Protein AF-A0A1X7IQI2-F1 (afdb_monomer_lite)

Sequence (69 aa):
MAGKTTNITIRMDSEIKAQAEILFGELGMNLTTALNIFVRQSLREGRIPFEICLNRTSRGTAAPKLAEE

Radius of gyration: 16.87 Å; chains: 1; bounding box: 32×55×26 Å

InterPro domains:
  IPR007337 RelB antitoxin/Antitoxin DinJ [PF04221] (7-56)
  IPR007337 RelB antitoxin/Antitoxin DinJ [TIGR02384] (5-56)
  IPR013321 Arc-type ribbon-helix-helix [G3DSA:1.10.1220.10] (3-52)

pLDDT: mean 80.21, std 18.87, range [43.41, 96.06]

Secondary structure (DSSP, 8-state):
-------------HHHHHHHHHHHHHTT--HHHHHHHHHHHHHHHTS-SS---S---S-----------

Structure (mmCIF, N/CA/C/O backbone):
data_AF-A0A1X7IQI2-F1
#
_entry.id   AF-A0A1X7IQI2-F1
#
loop_
_atom_site.group_PDB
_atom_site.id
_atom_site.type_symbol
_atom_site.label_atom_id
_atom_site.label_alt_id
_atom_site.label_comp_id
_atom_site.label_asym_id
_atom_site.label_entity_id
_atom_site.label_seq_id
_atom_site.pdbx_PDB_ins_code
_atom_site.Cartn_x
_atom_site.Cartn_y
_atom_site.Cartn_z
_atom_site.occupancy
_atom_site.B_iso_or_equiv
_atom_site.auth_seq_id
_atom_site.auth_comp_id
_atom_site.auth_asym_id
_atom_site.auth_atom_id
_atom_site.pdbx_PDB_model_num
ATOM 1 N N . MET A 1 1 ? -18.972 15.047 10.792 1.00 45.12 1 MET A N 1
ATOM 2 C CA . MET A 1 1 ? -17.815 14.507 11.538 1.00 45.12 1 MET A CA 1
ATOM 3 C C . MET A 1 1 ? -16.576 14.686 10.671 1.00 45.12 1 MET A C 1
ATOM 5 O O . MET A 1 1 ? -16.384 13.903 9.751 1.00 45.12 1 MET A O 1
ATOM 9 N N . ALA A 1 2 ? -15.791 15.747 10.874 1.00 48.59 2 ALA A N 1
ATOM 10 C CA . ALA A 1 2 ? -14.510 15.885 10.179 1.00 48.59 2 ALA A CA 1
ATOM 11 C C . ALA A 1 2 ? -13.565 14.809 10.732 1.00 48.59 2 ALA A C 1
ATOM 13 O O . ALA A 1 2 ? -13.240 14.824 11.919 1.00 48.59 2 ALA A O 1
ATOM 14 N N . GLY A 1 3 ? -13.230 13.810 9.912 1.00 64.12 3 GLY A N 1
ATOM 15 C CA . GLY A 1 3 ? -12.379 12.698 10.326 1.00 64.12 3 GLY A CA 1
ATOM 16 C C . GLY A 1 3 ? -11.021 13.215 10.791 1.00 64.12 3 GLY A C 1
ATOM 17 O O . GLY A 1 3 ? -10.356 13.948 10.064 1.00 64.12 3 GLY A O 1
ATOM 18 N N . LYS A 1 4 ? -10.620 12.853 12.012 1.00 79.38 4 LYS A N 1
ATOM 19 C CA . LYS A 1 4 ? -9.319 13.210 12.579 1.00 79.38 4 LYS A CA 1
ATOM 20 C C . LYS A 1 4 ? -8.227 12.540 11.739 1.00 79.38 4 LYS A C 1
ATOM 22 O O . LYS A 1 4 ? -8.076 11.324 11.786 1.00 79.38 4 LYS A O 1
ATOM 27 N N . THR A 1 5 ? -7.500 13.318 10.944 1.00 81.94 5 THR A N 1
ATOM 28 C CA . THR A 1 5 ? -6.350 12.829 10.178 1.00 81.94 5 THR A CA 1
ATOM 29 C C . THR A 1 5 ? -5.130 12.753 11.087 1.00 81.94 5 THR A C 1
ATOM 31 O O . THR A 1 5 ? -4.842 13.693 11.829 1.00 81.94 5 THR A O 1
ATOM 34 N N . THR A 1 6 ? -4.401 11.642 11.035 1.00 87.50 6 THR A N 1
ATOM 35 C CA . THR A 1 6 ? -3.145 11.457 11.768 1.00 87.50 6 THR A CA 1
ATOM 36 C C . THR A 1 6 ? -2.016 11.267 10.769 1.00 87.50 6 THR A C 1
ATOM 38 O O . THR A 1 6 ? -2.147 10.487 9.828 1.00 87.50 6 THR A O 1
ATOM 41 N N . ASN A 1 7 ? -0.913 11.984 10.973 1.00 88.88 7 ASN A N 1
ATOM 42 C CA . ASN A 1 7 ? 0.283 11.827 10.154 1.00 88.88 7 ASN A CA 1
ATOM 43 C C . ASN A 1 7 ? 1.016 10.547 10.558 1.00 88.88 7 ASN A C 1
ATOM 45 O O . ASN A 1 7 ? 1.232 10.302 11.745 1.00 88.88 7 ASN A O 1
ATOM 49 N N . ILE A 1 8 ? 1.413 9.752 9.568 1.00 89.44 8 ILE A N 1
ATOM 50 C CA . ILE A 1 8 ? 2.167 8.514 9.760 1.00 89.44 8 ILE A CA 1
ATOM 51 C C . ILE A 1 8 ? 3.458 8.629 8.949 1.00 89.44 8 ILE A C 1
ATOM 53 O O . ILE A 1 8 ? 3.413 8.903 7.751 1.00 89.44 8 ILE A O 1
ATOM 57 N N . THR A 1 9 ? 4.600 8.403 9.599 1.00 90.00 9 THR A N 1
ATOM 58 C CA . THR A 1 9 ? 5.913 8.345 8.941 1.00 90.00 9 THR A CA 1
ATOM 59 C C . THR A 1 9 ? 6.351 6.893 8.839 1.00 90.00 9 THR A C 1
ATOM 61 O O . THR A 1 9 ? 6.494 6.216 9.855 1.00 90.00 9 THR A O 1
ATOM 64 N N . ILE A 1 10 ? 6.590 6.419 7.618 1.00 89.38 10 ILE A N 1
ATOM 65 C CA . ILE A 1 10 ? 7.008 5.041 7.342 1.00 89.38 10 ILE A CA 1
ATOM 66 C C . ILE A 1 10 ? 8.401 5.079 6.731 1.00 89.38 10 ILE A C 1
ATOM 68 O O . ILE A 1 10 ? 8.646 5.809 5.772 1.00 89.38 10 ILE A O 1
ATOM 72 N N . ARG A 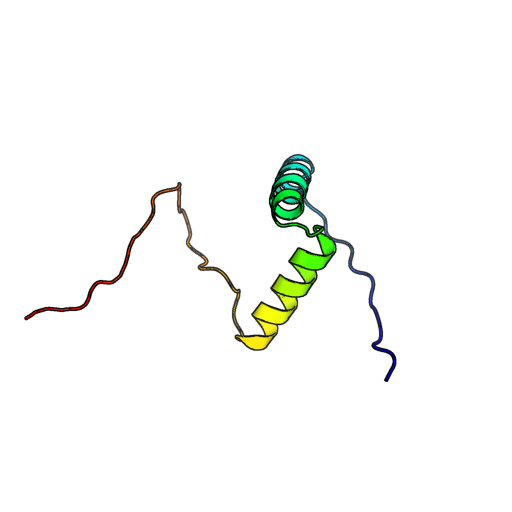1 11 ? 9.316 4.286 7.292 1.00 92.56 11 ARG A N 1
ATOM 73 C CA . ARG A 1 11 ? 10.630 4.052 6.692 1.00 92.56 11 ARG A CA 1
ATOM 74 C C . ARG A 1 11 ? 10.511 2.905 5.701 1.00 92.56 11 ARG A C 1
ATOM 76 O O . ARG A 1 11 ? 9.992 1.848 6.043 1.00 92.56 11 ARG A O 1
ATOM 83 N N . MET A 1 12 ? 10.992 3.136 4.492 1.00 92.25 12 MET A N 1
ATOM 84 C CA . MET A 1 12 ? 11.029 2.166 3.407 1.00 92.25 12 MET A CA 1
ATOM 85 C C . MET A 1 12 ? 12.341 2.328 2.657 1.00 92.25 12 MET A C 1
ATOM 87 O O . MET A 1 12 ? 12.921 3.416 2.652 1.00 92.25 12 MET A O 1
ATOM 91 N N . ASP A 1 13 ? 12.794 1.244 2.046 1.00 96.06 13 ASP A N 1
ATOM 92 C CA . ASP A 1 13 ? 13.928 1.291 1.139 1.00 96.06 13 ASP A CA 1
ATOM 93 C C . ASP A 1 13 ? 13.610 2.189 -0.071 1.00 96.06 13 ASP A C 1
ATOM 95 O O . ASP A 1 13 ? 12.478 2.210 -0.567 1.00 96.06 13 ASP A O 1
ATOM 99 N N . SER A 1 14 ? 14.595 2.967 -0.522 1.00 94.69 14 SER A N 1
ATOM 100 C CA . SER A 1 14 ? 14.414 3.929 -1.611 1.00 94.69 14 SER A CA 1
ATOM 101 C C . SER A 1 14 ? 14.124 3.266 -2.954 1.00 94.69 14 SER A C 1
ATOM 103 O O . SER A 1 14 ? 13.358 3.815 -3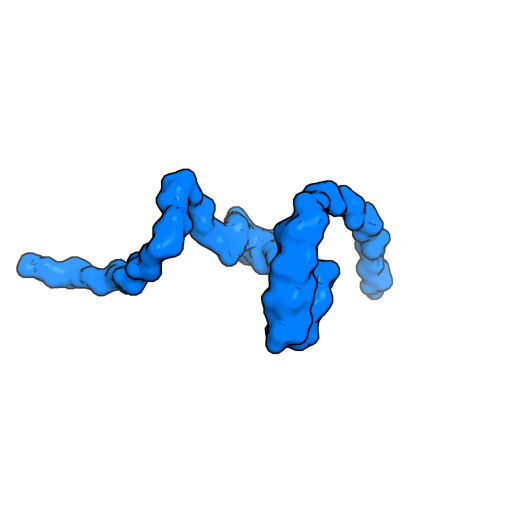.745 1.00 94.69 14 SER A O 1
ATOM 105 N N . GLU A 1 15 ? 14.705 2.098 -3.212 1.00 95.25 15 GLU A N 1
ATOM 106 C CA . GLU A 1 15 ? 14.483 1.350 -4.443 1.00 95.25 15 GLU A CA 1
ATOM 107 C C . GLU A 1 15 ? 13.082 0.730 -4.441 1.00 95.25 15 GLU A C 1
ATOM 109 O O . GLU A 1 15 ? 12.325 0.905 -5.396 1.00 95.25 15 GLU A O 1
ATOM 114 N N . ILE A 1 16 ? 12.681 0.113 -3.322 1.00 93.50 16 ILE A N 1
ATOM 115 C CA . ILE A 1 16 ? 11.325 -0.438 -3.151 1.00 93.50 16 ILE A CA 1
ATOM 116 C C . ILE A 1 16 ? 10.270 0.664 -3.297 1.00 93.50 16 ILE A C 1
ATOM 118 O O . ILE A 1 16 ? 9.242 0.462 -3.946 1.00 93.50 16 ILE A O 1
ATOM 122 N N . LYS A 1 17 ? 10.522 1.849 -2.728 1.00 93.31 17 LYS A N 1
ATOM 123 C CA . LYS A 1 17 ? 9.639 3.009 -2.883 1.00 93.31 17 LYS A CA 1
ATOM 124 C C . LYS A 1 17 ? 9.460 3.385 -4.353 1.00 93.31 17 LYS A C 1
ATOM 126 O O . LYS A 1 17 ? 8.326 3.567 -4.786 1.00 93.31 17 LYS A O 1
ATOM 131 N N . ALA A 1 18 ? 10.557 3.509 -5.100 1.00 95.31 18 ALA A N 1
ATOM 132 C CA . ALA A 1 18 ? 10.512 3.893 -6.507 1.00 95.31 18 ALA A CA 1
ATOM 133 C C . ALA A 1 18 ? 9.733 2.866 -7.344 1.00 95.31 18 ALA A C 1
ATOM 135 O O . ALA A 1 18 ? 8.875 3.242 -8.140 1.00 95.31 18 ALA A O 1
ATOM 136 N N . GLN A 1 19 ? 9.963 1.570 -7.108 1.00 94.81 19 GLN A N 1
ATOM 137 C CA . GLN A 1 19 ? 9.216 0.496 -7.770 1.00 94.81 19 GLN A CA 1
ATOM 138 C C . GLN A 1 19 ? 7.713 0.567 -7.456 1.00 94.81 19 GLN A C 1
ATOM 140 O O . GLN A 1 19 ? 6.881 0.443 -8.354 1.00 94.81 19 GLN A O 1
ATOM 145 N N . ALA A 1 20 ? 7.357 0.812 -6.193 1.00 93.50 20 ALA A N 1
ATOM 146 C CA . ALA A 1 20 ? 5.967 0.953 -5.776 1.00 93.50 20 ALA A CA 1
ATOM 147 C C . ALA A 1 20 ? 5.294 2.191 -6.395 1.00 93.50 20 ALA A C 1
ATOM 149 O O . ALA A 1 20 ? 4.148 2.107 -6.827 1.00 93.50 20 ALA A O 1
ATOM 150 N N . GLU A 1 21 ? 5.985 3.332 -6.464 1.00 94.31 21 GLU A N 1
ATOM 151 C CA . GLU A 1 21 ? 5.456 4.548 -7.095 1.00 94.31 21 GLU A CA 1
ATOM 152 C C . GLU A 1 21 ? 5.160 4.346 -8.584 1.00 94.31 21 GLU A C 1
ATOM 154 O O . GLU A 1 21 ? 4.111 4.794 -9.045 1.00 94.31 21 GLU A O 1
ATOM 159 N N . ILE A 1 22 ? 6.023 3.632 -9.313 1.00 95.69 22 ILE A N 1
ATOM 160 C CA . ILE A 1 22 ? 5.785 3.285 -10.722 1.00 95.69 22 ILE A CA 1
ATOM 161 C C . ILE A 1 22 ? 4.553 2.381 -10.838 1.00 95.69 22 ILE A C 1
ATOM 163 O O . ILE A 1 22 ? 3.604 2.735 -11.534 1.00 95.69 22 ILE A O 1
ATOM 167 N N . LEU A 1 23 ? 4.524 1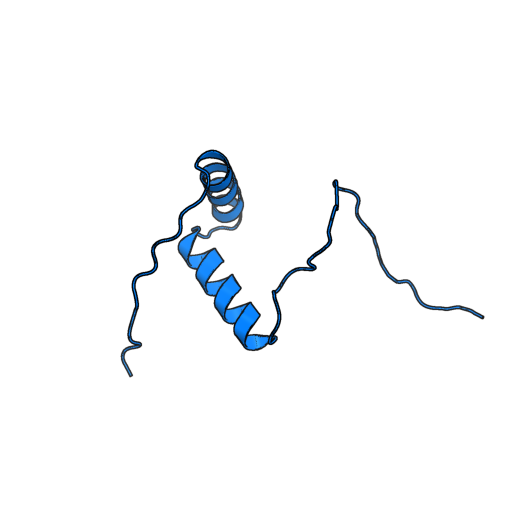.268 -10.094 1.00 94.50 23 LEU A N 1
ATOM 168 C CA . LEU A 1 23 ? 3.420 0.303 -10.129 1.00 94.50 23 LEU A CA 1
ATOM 169 C C . LEU A 1 23 ? 2.070 0.958 -9.809 1.00 94.50 23 LEU A C 1
ATOM 171 O O . LEU A 1 23 ? 1.088 0.772 -10.523 1.00 94.50 23 LEU A O 1
ATOM 175 N N . PHE A 1 24 ? 1.992 1.720 -8.718 1.00 94.31 24 PHE A N 1
ATOM 176 C CA . PHE A 1 24 ? 0.744 2.372 -8.330 1.00 94.31 24 PHE A CA 1
ATOM 177 C C . PHE A 1 24 ? 0.386 3.525 -9.272 1.00 94.31 24 PHE A C 1
ATOM 179 O O . PHE A 1 24 ? -0.799 3.732 -9.541 1.00 94.31 24 PHE A O 1
ATOM 186 N N . GLY A 1 25 ? 1.384 4.217 -9.828 1.00 95.31 25 GLY A N 1
ATOM 187 C CA . GLY A 1 25 ? 1.194 5.232 -10.860 1.00 95.31 25 GLY A CA 1
ATOM 188 C C . GLY A 1 25 ? 0.537 4.667 -12.119 1.00 95.31 25 GLY A C 1
ATOM 189 O O . GLY A 1 25 ? -0.419 5.258 -12.617 1.00 95.31 25 GLY A O 1
ATOM 190 N N . GLU A 1 26 ? 0.965 3.488 -12.577 1.00 95.50 26 GLU A N 1
ATOM 191 C CA . GLU A 1 26 ? 0.329 2.757 -13.687 1.00 95.50 26 GLU A CA 1
ATOM 192 C C . GLU A 1 26 ? -1.123 2.364 -13.374 1.00 95.50 26 GLU A C 1
ATOM 194 O O . GLU A 1 26 ? -1.978 2.356 -14.258 1.00 95.50 26 GLU A O 1
ATOM 199 N N . LEU A 1 27 ? -1.430 2.107 -12.099 1.00 92.19 27 LEU A N 1
ATOM 200 C CA . LEU A 1 27 ? -2.784 1.838 -11.606 1.00 92.19 27 LEU A CA 1
ATOM 201 C C . LEU A 1 27 ? -3.612 3.116 -11.353 1.00 92.19 27 LEU A C 1
ATOM 203 O O . LEU A 1 27 ? -4.757 3.026 -10.907 1.00 92.19 27 LEU A O 1
ATOM 207 N N . GLY A 1 28 ? -3.059 4.304 -11.619 1.00 93.25 28 GLY A N 1
ATOM 208 C CA . GLY A 1 28 ? -3.744 5.589 -11.458 1.00 93.25 28 GLY A CA 1
ATOM 209 C C . GLY A 1 28 ? -3.862 6.074 -10.009 1.00 93.25 28 GLY A C 1
ATOM 210 O O . GLY A 1 28 ? -4.766 6.849 -9.693 1.00 93.25 28 GLY A O 1
ATOM 211 N N . MET A 1 29 ? -2.981 5.630 -9.107 1.00 95.38 29 MET A N 1
ATOM 212 C CA . MET A 1 29 ? -2.991 6.035 -7.699 1.00 95.38 29 MET A CA 1
ATOM 213 C C . MET A 1 29 ? -1.591 6.312 -7.146 1.00 95.38 29 MET A C 1
ATOM 215 O O . MET A 1 29 ? -0.586 5.817 -7.637 1.00 95.38 29 MET A O 1
ATOM 219 N N . ASN A 1 30 ? -1.510 7.112 -6.085 1.00 93.00 30 ASN A N 1
ATOM 220 C CA . ASN A 1 30 ? -0.248 7.334 -5.383 1.00 93.00 30 ASN A CA 1
ATOM 221 C C . ASN A 1 30 ? -0.065 6.326 -4.236 1.00 93.00 30 ASN A C 1
ATOM 223 O O . ASN A 1 30 ? -1.012 5.673 -3.783 1.00 93.00 30 ASN A O 1
ATOM 227 N N . LEU A 1 31 ? 1.166 6.248 -3.728 1.00 92.38 31 LEU A N 1
ATOM 228 C CA . LEU A 1 31 ? 1.537 5.347 -2.637 1.00 92.38 31 LEU A CA 1
ATOM 229 C C . LEU A 1 31 ? 0.684 5.565 -1.374 1.00 92.38 31 LEU A C 1
ATOM 231 O O . LEU A 1 31 ? 0.296 4.611 -0.704 1.00 92.38 31 LEU A O 1
ATOM 235 N N . THR A 1 32 ? 0.332 6.817 -1.072 1.00 91.88 32 THR A N 1
ATOM 236 C CA . THR A 1 32 ? -0.517 7.173 0.073 1.00 91.88 32 THR A CA 1
ATOM 237 C C . THR A 1 32 ? -1.927 6.597 -0.059 1.00 91.88 32 THR A C 1
ATOM 239 O O . THR A 1 32 ? -2.481 6.077 0.910 1.00 91.88 32 THR A O 1
ATOM 242 N N . THR A 1 33 ? -2.527 6.664 -1.246 1.00 94.31 33 THR A N 1
ATOM 243 C CA . THR A 1 33 ? -3.843 6.086 -1.531 1.00 94.31 33 THR A CA 1
ATOM 244 C C . THR A 1 33 ? -3.786 4.568 -1.438 1.00 94.31 33 THR A C 1
ATOM 246 O O . THR A 1 33 ? -4.624 3.979 -0.755 1.00 94.31 33 THR A O 1
ATOM 249 N N . ALA A 1 34 ? -2.765 3.943 -2.032 1.00 92.94 34 ALA A N 1
ATOM 250 C CA . ALA A 1 34 ? -2.563 2.498 -1.962 1.00 92.94 34 ALA A CA 1
ATOM 251 C C . ALA A 1 34 ? -2.439 2.007 -0.507 1.00 92.94 34 ALA A C 1
ATOM 253 O O . ALA A 1 34 ? -3.120 1.064 -0.104 1.00 92.94 34 ALA A O 1
ATOM 254 N N . LEU A 1 35 ? -1.653 2.701 0.321 1.00 92.12 35 LEU A N 1
ATOM 255 C CA . LEU A 1 35 ? -1.498 2.376 1.739 1.00 92.12 35 LEU A CA 1
ATOM 256 C C . LEU A 1 35 ? -2.811 2.538 2.522 1.00 92.12 35 LEU A C 1
ATOM 258 O O . LEU A 1 35 ? -3.161 1.689 3.341 1.00 92.12 35 LEU A O 1
ATOM 262 N N . ASN A 1 36 ? -3.571 3.603 2.263 1.00 92.00 36 ASN A N 1
ATOM 263 C CA . ASN A 1 36 ? -4.874 3.796 2.901 1.00 92.00 36 ASN A CA 1
ATOM 264 C C . ASN A 1 36 ? -5.862 2.681 2.533 1.00 92.00 36 ASN A C 1
ATOM 266 O O . ASN A 1 36 ? -6.609 2.216 3.396 1.00 92.00 36 ASN A O 1
ATOM 270 N N . ILE A 1 37 ? -5.861 2.234 1.273 1.00 93.25 37 ILE A N 1
ATOM 271 C CA . ILE A 1 37 ? -6.666 1.093 0.822 1.00 93.25 37 ILE A CA 1
ATOM 272 C C . ILE A 1 37 ? -6.217 -0.179 1.542 1.00 93.25 37 ILE A C 1
ATOM 274 O O . ILE A 1 37 ? -7.062 -0.884 2.087 1.00 93.25 37 ILE A O 1
ATOM 278 N N . PHE A 1 38 ? -4.908 -0.431 1.621 1.00 92.62 38 PHE A N 1
ATOM 279 C CA . PHE A 1 38 ? -4.348 -1.583 2.326 1.00 92.62 38 PHE A CA 1
ATOM 280 C C . PHE A 1 38 ? -4.823 -1.653 3.784 1.00 92.62 38 PHE A C 1
ATOM 282 O O . PHE A 1 38 ? -5.331 -2.686 4.224 1.00 92.62 38 PHE A O 1
ATOM 289 N N . VAL A 1 39 ? -4.724 -0.547 4.529 1.00 93.31 39 VAL A N 1
ATOM 290 C CA . VAL A 1 39 ? -5.150 -0.498 5.937 1.00 93.31 39 VAL A CA 1
ATOM 291 C C . VAL A 1 39 ? -6.657 -0.714 6.056 1.00 93.31 39 VAL A C 1
ATOM 293 O O . VAL A 1 39 ? -7.103 -1.508 6.881 1.00 93.31 39 VAL A O 1
ATOM 296 N N . ARG A 1 40 ? -7.459 -0.060 5.208 1.00 93.38 40 ARG A N 1
ATOM 297 C CA . ARG A 1 40 ? -8.921 -0.225 5.213 1.00 93.38 40 ARG A CA 1
ATOM 298 C C . ARG A 1 40 ? -9.341 -1.654 4.894 1.00 93.38 40 ARG A C 1
ATOM 300 O O . ARG A 1 40 ? -10.237 -2.172 5.554 1.00 93.38 40 ARG A O 1
ATOM 307 N N . GLN A 1 41 ? -8.692 -2.289 3.922 1.00 94.75 41 GLN A N 1
ATOM 308 C CA . GLN A 1 41 ? -8.973 -3.673 3.564 1.00 94.75 41 GLN A CA 1
ATOM 309 C C . GLN A 1 41 ? -8.574 -4.621 4.694 1.00 94.75 41 GLN A C 1
ATOM 311 O O . GLN A 1 41 ? -9.353 -5.501 5.051 1.00 94.75 41 GLN A O 1
ATOM 316 N N . SER A 1 42 ? -7.420 -4.377 5.321 1.00 94.75 42 SER A N 1
ATOM 317 C CA . SER A 1 42 ? -6.958 -5.160 6.470 1.00 94.75 42 SER A CA 1
ATOM 318 C C . SER A 1 42 ? -7.948 -5.106 7.633 1.00 94.75 42 SER A C 1
ATOM 320 O O . SER A 1 42 ? -8.293 -6.130 8.217 1.00 94.75 42 SER A O 1
ATOM 322 N N . LEU A 1 43 ? -8.451 -3.907 7.941 1.00 93.88 43 LEU A N 1
ATOM 323 C CA . LEU A 1 43 ? -9.456 -3.700 8.983 1.00 93.88 43 LEU A CA 1
ATOM 324 C C . LEU A 1 43 ? -10.799 -4.345 8.630 1.00 93.88 43 LEU A C 1
ATOM 326 O O . LEU A 1 43 ? -11.465 -4.882 9.508 1.00 93.88 43 LEU A O 1
ATOM 330 N N . ARG A 1 44 ? -11.196 -4.299 7.354 1.00 93.44 44 ARG A N 1
ATOM 331 C CA . ARG A 1 44 ? -12.455 -4.885 6.883 1.00 93.44 44 ARG A CA 1
ATOM 332 C C . ARG A 1 44 ? -12.446 -6.410 6.955 1.00 93.44 44 ARG A C 1
ATOM 334 O O . ARG A 1 44 ? -13.466 -6.997 7.294 1.00 93.44 44 ARG A O 1
ATOM 341 N N . GLU A 1 45 ? -11.328 -7.038 6.605 1.00 93.25 45 GLU A N 1
ATOM 342 C CA . GLU A 1 45 ? -11.204 -8.500 6.583 1.00 93.25 45 GLU A CA 1
ATOM 343 C C . GLU A 1 45 ? -10.689 -9.090 7.904 1.00 93.25 45 GLU A C 1
ATOM 345 O O . GLU A 1 45 ? -10.747 -10.303 8.090 1.00 93.25 45 GLU A O 1
ATOM 350 N N . GLY A 1 46 ? -10.161 -8.265 8.814 1.00 92.44 46 GLY A N 1
ATOM 351 C CA . GLY A 1 46 ? -9.543 -8.733 10.058 1.00 92.44 46 GLY A CA 1
ATOM 352 C C . GLY A 1 46 ? -8.247 -9.525 9.843 1.00 92.44 46 GLY A C 1
ATOM 353 O O . GLY A 1 46 ? -7.838 -10.287 10.715 1.00 92.44 46 GLY A O 1
ATOM 354 N N . ARG A 1 47 ? -7.604 -9.373 8.680 1.00 91.00 47 ARG A N 1
ATOM 355 C CA . ARG A 1 47 ? -6.364 -10.061 8.291 1.00 91.00 47 ARG A CA 1
ATOM 356 C C . ARG A 1 47 ? -5.555 -9.195 7.334 1.00 91.00 47 ARG A C 1
ATOM 358 O O . ARG A 1 47 ? -6.068 -8.226 6.789 1.00 91.00 47 ARG A O 1
ATOM 365 N N . ILE A 1 48 ? -4.305 -9.563 7.080 1.00 91.50 48 ILE A N 1
ATOM 366 C CA . ILE A 1 48 ? -3.515 -8.912 6.033 1.00 91.50 48 ILE A CA 1
ATOM 367 C C . ILE A 1 48 ? -4.102 -9.294 4.653 1.00 91.50 48 ILE A C 1
ATOM 369 O O . ILE A 1 48 ? -4.310 -10.482 4.402 1.00 91.50 48 ILE A O 1
ATOM 373 N N . PRO A 1 49 ? -4.382 -8.326 3.756 1.00 85.81 49 PRO A N 1
ATOM 374 C CA . PRO A 1 49 ? -5.052 -8.526 2.464 1.00 85.81 49 PRO A CA 1
ATOM 375 C C . PRO A 1 49 ? -4.121 -9.107 1.388 1.00 85.81 49 PRO A C 1
ATOM 377 O O . PRO A 1 49 ? -4.236 -8.798 0.205 1.00 85.81 49 PRO A O 1
ATOM 380 N N . PHE A 1 50 ? -3.169 -9.934 1.802 1.00 85.69 50 PHE A N 1
ATOM 381 C CA . PHE A 1 50 ? -2.335 -10.759 0.946 1.00 85.69 50 PHE A CA 1
ATOM 382 C C . PHE A 1 50 ? -1.881 -11.985 1.737 1.00 85.69 50 PHE A C 1
ATOM 384 O O . PHE A 1 50 ? -1.820 -11.977 2.967 1.00 85.69 50 PHE A O 1
ATOM 391 N N . GLU A 1 51 ? -1.577 -13.058 1.020 1.00 82.38 51 GLU A N 1
ATOM 392 C CA . GLU A 1 51 ? -1.087 -14.295 1.616 1.00 82.38 51 GLU A CA 1
ATOM 393 C C . GLU A 1 51 ? 0.364 -14.111 2.086 1.00 82.38 51 GLU A C 1
ATOM 395 O O . GLU A 1 51 ? 1.228 -13.691 1.313 1.00 82.38 51 GLU A O 1
ATOM 400 N N . ILE A 1 52 ? 0.639 -14.391 3.363 1.00 80.06 52 ILE A N 1
ATOM 401 C CA . ILE A 1 52 ? 1.989 -14.303 3.932 1.00 80.06 52 ILE A CA 1
ATOM 402 C C . ILE A 1 52 ? 2.615 -15.691 3.854 1.00 80.06 52 ILE A C 1
ATOM 404 O O . ILE A 1 52 ? 2.297 -16.567 4.655 1.00 80.06 52 ILE A O 1
ATOM 408 N N . CYS A 1 53 ? 3.519 -15.888 2.899 1.00 74.31 53 CYS A N 1
ATOM 409 C CA . CYS A 1 53 ? 4.282 -17.125 2.764 1.00 74.31 53 CYS A CA 1
ATOM 410 C C . CYS A 1 53 ? 5.768 -16.850 3.000 1.00 74.31 53 CYS A C 1
ATOM 412 O O . CYS A 1 53 ? 6.347 -15.940 2.403 1.00 74.31 53 CYS A O 1
ATOM 414 N N . LEU A 1 54 ? 6.408 -17.665 3.839 1.00 60.75 54 LEU A N 1
ATOM 415 C CA . LEU A 1 54 ? 7.865 -17.732 3.909 1.00 60.75 54 LEU A CA 1
ATOM 416 C C . LEU A 1 54 ? 8.343 -18.372 2.604 1.00 60.75 54 LEU A C 1
ATOM 418 O O . LEU A 1 54 ? 8.122 -19.558 2.392 1.00 60.75 54 LEU A O 1
ATOM 422 N N . ASN A 1 55 ? 8.973 -17.576 1.739 1.00 59.34 55 ASN A N 1
ATOM 423 C CA . ASN A 1 55 ? 9.504 -17.977 0.436 1.00 59.34 55 ASN A CA 1
ATOM 424 C C . ASN A 1 55 ? 8.447 -18.261 -0.649 1.00 59.34 55 ASN A C 1
ATOM 426 O O . ASN A 1 55 ? 8.001 -19.389 -0.852 1.00 59.34 55 ASN A O 1
ATOM 430 N N . ARG A 1 56 ? 8.130 -17.233 -1.442 1.00 52.03 56 ARG A N 1
ATOM 431 C CA . ARG A 1 56 ? 7.555 -17.428 -2.774 1.00 52.03 56 ARG A CA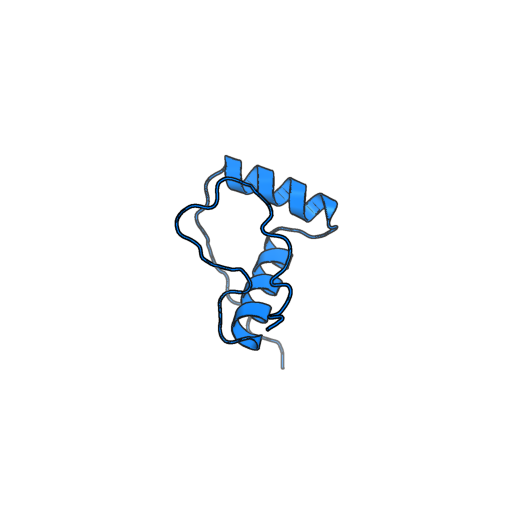 1
ATOM 432 C C . ARG A 1 56 ? 8.369 -16.655 -3.802 1.00 52.03 56 ARG A C 1
ATOM 434 O O . ARG A 1 56 ? 7.933 -15.624 -4.307 1.00 52.03 56 ARG A O 1
ATOM 441 N N . THR A 1 57 ? 9.552 -17.169 -4.138 1.00 47.03 57 THR A N 1
ATOM 442 C CA . THR A 1 57 ? 10.110 -16.927 -5.474 1.00 47.03 57 THR A CA 1
ATOM 443 C C . THR A 1 57 ? 8.996 -17.200 -6.482 1.00 47.03 57 THR A C 1
ATOM 445 O O . THR A 1 57 ? 8.335 -18.238 -6.415 1.00 47.03 57 THR A O 1
ATOM 448 N N . SER A 1 58 ? 8.732 -16.223 -7.341 1.00 50.94 58 SER A N 1
ATOM 449 C CA . SER A 1 58 ? 7.633 -16.200 -8.301 1.00 50.94 58 SER A CA 1
ATOM 450 C C . SER A 1 58 ? 7.381 -17.561 -8.962 1.00 50.94 58 SER A C 1
ATOM 452 O O . SER A 1 58 ? 8.148 -18.049 -9.790 1.00 50.94 58 SER A O 1
ATOM 454 N N . ARG A 1 59 ? 6.254 -18.187 -8.632 1.00 45.25 59 ARG A N 1
ATOM 455 C CA . ARG A 1 59 ? 5.578 -19.087 -9.564 1.00 45.25 59 ARG A CA 1
ATOM 456 C C . ARG A 1 59 ? 4.130 -19.224 -9.152 1.00 45.25 59 ARG A C 1
ATOM 458 O O . ARG A 1 59 ? 3.831 -19.591 -8.020 1.00 45.25 59 ARG A O 1
ATOM 465 N N . GLY A 1 60 ? 3.248 -18.854 -10.075 1.00 51.69 60 GLY A N 1
ATOM 466 C CA . GLY A 1 60 ? 1.812 -18.901 -9.881 1.00 51.69 60 GLY A CA 1
ATOM 467 C C . GLY A 1 60 ? 1.380 -20.278 -9.402 1.00 51.69 60 GLY A C 1
ATOM 468 O O . GLY A 1 60 ? 1.549 -21.268 -10.106 1.00 51.69 60 GLY A O 1
ATOM 469 N N . THR A 1 61 ? 0.794 -20.339 -8.212 1.00 47.94 61 THR A N 1
ATOM 470 C CA . THR A 1 61 ? -0.082 -21.455 -7.880 1.00 47.94 61 THR A CA 1
ATOM 471 C C . THR A 1 61 ? -1.460 -21.046 -8.360 1.00 47.94 61 THR A C 1
ATOM 473 O O . THR A 1 61 ? -2.218 -20.370 -7.665 1.00 47.94 61 THR A O 1
ATOM 476 N N . ALA A 1 62 ? -1.728 -21.382 -9.618 1.00 49.91 62 ALA A N 1
ATOM 477 C CA . ALA A 1 62 ? -3.083 -21.481 -10.106 1.00 49.91 62 ALA A CA 1
ATOM 478 C C . ALA A 1 62 ? -3.828 -22.509 -9.240 1.00 49.91 62 ALA A C 1
ATOM 480 O O . ALA A 1 62 ? -3.361 -23.631 -9.088 1.00 49.91 62 ALA A O 1
ATOM 481 N N . ALA A 1 63 ? -4.966 -22.067 -8.707 1.00 43.41 63 ALA A N 1
ATOM 482 C CA . ALA A 1 63 ? -6.162 -22.831 -8.361 1.00 43.41 63 ALA A CA 1
ATOM 483 C C . ALA A 1 63 ? -6.030 -24.066 -7.436 1.00 43.41 63 ALA A C 1
ATOM 485 O O . ALA A 1 63 ? -5.468 -25.084 -7.834 1.00 43.41 63 ALA A O 1
ATOM 486 N N . PRO A 1 64 ? -6.733 -24.087 -6.285 1.00 50.31 64 PRO A N 1
ATOM 487 C CA . PRO A 1 64 ? -7.209 -25.343 -5.738 1.00 50.31 64 PRO A CA 1
ATOM 488 C C . PRO A 1 64 ? -8.409 -25.765 -6.597 1.00 50.31 64 PRO A C 1
ATOM 490 O O . PRO A 1 64 ? -9.533 -25.314 -6.378 1.00 50.31 64 PRO A O 1
ATOM 493 N N . LYS A 1 65 ? -8.195 -26.596 -7.620 1.00 50.38 65 LYS A N 1
ATOM 494 C CA . LYS A 1 65 ? -9.302 -27.402 -8.141 1.00 50.38 65 LYS A CA 1
ATOM 495 C C . LYS A 1 65 ? -9.415 -28.635 -7.255 1.00 50.38 65 LYS A C 1
ATOM 497 O O . LYS A 1 65 ? -8.588 -29.530 -7.326 1.00 50.38 65 LYS A O 1
ATOM 502 N N . LEU A 1 66 ? -10.358 -28.511 -6.322 1.00 51.94 66 LEU A N 1
ATOM 503 C CA . LEU A 1 66 ? -11.420 -29.463 -5.994 1.00 51.94 66 LEU A CA 1
ATOM 504 C C . LEU A 1 66 ? -11.068 -30.951 -6.133 1.00 51.94 66 LEU A C 1
ATOM 506 O O . LEU A 1 66 ? -10.713 -31.426 -7.205 1.00 51.94 66 LEU A O 1
ATOM 510 N N . ALA A 1 67 ? -11.264 -31.647 -5.014 1.00 48.72 67 ALA A N 1
ATOM 511 C CA . ALA A 1 67 ? -11.356 -33.092 -4.908 1.00 48.72 67 ALA A CA 1
ATOM 512 C C . ALA A 1 67 ? -12.237 -33.700 -6.008 1.00 48.72 67 ALA A C 1
ATOM 514 O O . ALA A 1 67 ? -13.352 -33.229 -6.224 1.00 48.72 67 ALA A O 1
ATOM 515 N N . GLU A 1 68 ? -11.756 -34.782 -6.608 1.00 46.19 68 GLU A N 1
ATOM 516 C CA . GLU A 1 68 ? -12.599 -35.841 -7.158 1.00 46.19 68 GLU A 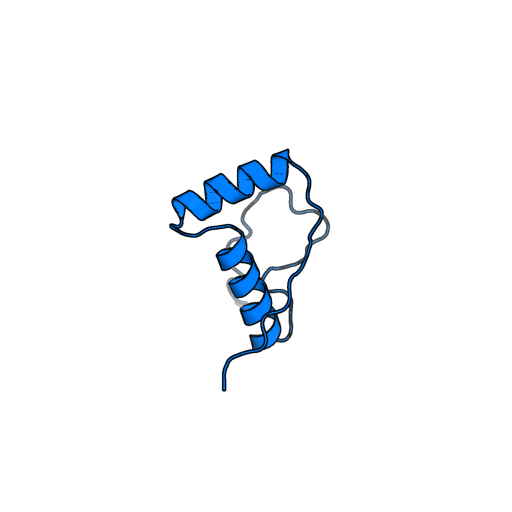CA 1
ATOM 517 C C . GLU A 1 68 ? -12.075 -37.179 -6.610 1.00 46.19 68 GLU A C 1
ATOM 519 O O . GLU A 1 68 ? -10.867 -37.320 -6.396 1.00 46.19 68 GLU A O 1
ATOM 524 N N . GLU A 1 69 ? -13.030 -38.052 -6.268 1.00 47.97 69 GLU A N 1
ATOM 525 C CA . GLU A 1 69 ? -12.919 -39.327 -5.530 1.00 47.97 69 GLU A CA 1
ATOM 526 C C . GLU A 1 69 ? -11.909 -40.345 -6.077 1.00 47.97 69 GLU A C 1
ATOM 528 O O . GLU A 1 69 ? -11.775 -40.471 -7.317 1.00 47.97 69 GLU A O 1
#

Foldseek 3Di:
DPDDDDDDDDDDDPVVQVVVQVVVVVVVDGPVVVVVVQVVVCVVVVHRPDDD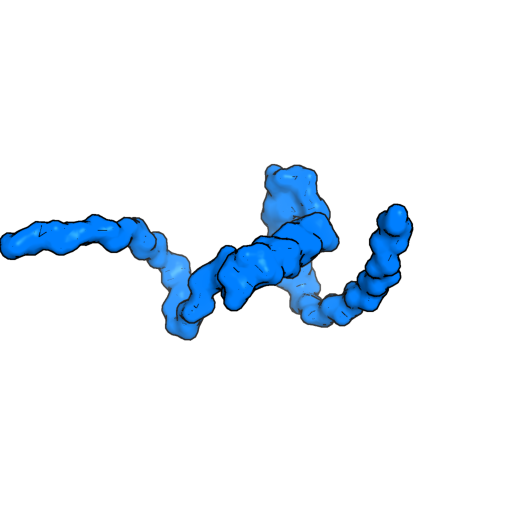DDDDPDDDPPDPPDDDD

Organism: NCBI:txid561720